Protein AF-A0A0F9NAL1-F1 (afdb_monomer_lite)

Foldseek 3Di:
DVVQQADQQVVLCVVQVVLCVLCVVVVQRLPPDPVSRDGNNVSCVVSDDDQVVSQVSVQVSVCSVPVPDDDGDDRDDDDPPPPDDPDDDPVRVVVVVVVVVVVVVVVCVVVVVVVDDPVDPVD

Radius of gyration: 22.68 Å; chains: 1; bounding box: 57×32×58 Å

Structure (mmCIF, N/CA/C/O backbone):
data_AF-A0A0F9NAL1-F1
#
_entry.id   AF-A0A0F9NAL1-F1
#
loop_
_atom_site.group_PDB
_atom_site.id
_atom_site.type_symbol
_atom_site.label_atom_id
_atom_site.label_alt_id
_atom_site.label_comp_id
_atom_site.label_asym_id
_atom_site.label_entity_id
_atom_site.label_seq_id
_atom_site.pdbx_PDB_ins_code
_atom_site.Cartn_x
_atom_site.Cartn_y
_atom_site.Cartn_z
_atom_site.occupancy
_atom_site.B_iso_or_equiv
_atom_site.auth_seq_id
_atom_site.auth_comp_id
_atom_site.auth_asym_id
_atom_site.auth_atom_id
_atom_site.pdbx_PDB_model_num
ATOM 1 N N . MET A 1 1 ? -9.714 4.253 18.905 1.00 85.56 1 MET A N 1
ATOM 2 C CA . MET A 1 1 ? -9.353 4.234 17.468 1.00 85.56 1 MET A CA 1
ATOM 3 C C . MET A 1 1 ? -8.493 5.413 17.052 1.00 85.56 1 MET A C 1
ATOM 5 O O . MET A 1 1 ? -7.486 5.176 16.411 1.00 85.56 1 MET A O 1
ATOM 9 N N . GLU A 1 2 ? -8.816 6.650 17.435 1.00 83.50 2 GLU A N 1
ATOM 10 C CA . GLU A 1 2 ? -8.026 7.838 17.052 1.00 83.50 2 GLU A CA 1
ATOM 11 C C . GLU A 1 2 ? -6.535 7.765 17.430 1.00 83.50 2 GLU A C 1
ATOM 13 O O . GLU A 1 2 ? -5.674 8.141 16.637 1.00 83.50 2 GLU A O 1
ATOM 18 N N . VAL A 1 3 ? -6.226 7.178 18.591 1.00 88.25 3 VAL A N 1
ATOM 19 C CA . VAL A 1 3 ? -4.845 6.897 19.018 1.00 88.25 3 VAL A CA 1
ATOM 20 C C . VAL A 1 3 ? -4.126 5.972 18.028 1.00 88.25 3 VAL A C 1
ATOM 22 O O . 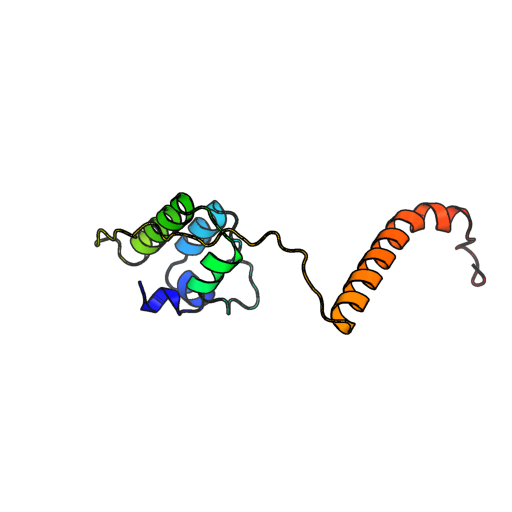VAL A 1 3 ? -2.999 6.250 17.647 1.00 88.25 3 VAL A O 1
ATOM 25 N N . TYR A 1 4 ? -4.783 4.907 17.561 1.00 93.56 4 TYR A N 1
ATOM 26 C CA . TYR A 1 4 ? -4.192 3.933 16.634 1.00 93.56 4 TYR A CA 1
ATOM 27 C C . TYR A 1 4 ? -4.078 4.463 15.200 1.00 93.56 4 TYR A C 1
ATOM 29 O O . TYR A 1 4 ? -3.148 4.101 14.493 1.00 93.56 4 TYR A O 1
ATOM 37 N N . LEU A 1 5 ? -4.964 5.371 14.778 1.00 93.44 5 LEU A N 1
ATOM 38 C CA . LEU A 1 5 ? -4.881 6.005 13.455 1.00 93.44 5 LEU A CA 1
ATOM 39 C C . LEU A 1 5 ? -3.577 6.788 13.247 1.00 93.44 5 LEU A C 1
ATOM 41 O O . LEU A 1 5 ? -3.102 6.889 12.120 1.00 93.44 5 LEU A O 1
ATOM 45 N N . ASN A 1 6 ? -3.007 7.333 14.323 1.00 95.50 6 ASN A N 1
ATOM 46 C CA . ASN A 1 6 ? -1.773 8.119 14.294 1.00 95.50 6 ASN A CA 1
ATOM 47 C C . ASN A 1 6 ? -0.552 7.335 14.809 1.00 95.50 6 ASN A C 1
ATOM 49 O O . ASN A 1 6 ? 0.448 7.950 15.167 1.00 95.50 6 ASN A O 1
ATOM 53 N N . ARG A 1 7 ? -0.628 5.998 14.871 1.00 95.56 7 ARG A N 1
ATOM 54 C CA . ARG A 1 7 ? 0.496 5.126 15.244 1.00 95.56 7 ARG A CA 1
ATOM 55 C C . ARG A 1 7 ? 1.087 4.427 14.026 1.00 95.56 7 ARG A C 1
ATOM 57 O O . ARG A 1 7 ? 0.379 4.166 13.051 1.00 95.56 7 ARG A O 1
ATOM 64 N N . ASN A 1 8 ? 2.373 4.101 14.132 1.00 95.12 8 ASN A N 1
ATOM 65 C CA . ASN A 1 8 ? 3.115 3.344 13.129 1.00 95.12 8 ASN A CA 1
ATOM 66 C C . ASN A 1 8 ? 2.528 1.944 12.979 1.00 95.12 8 ASN A C 1
ATOM 68 O O . ASN A 1 8 ? 2.308 1.249 13.974 1.00 95.12 8 ASN A O 1
ATOM 72 N N . ILE A 1 9 ? 2.326 1.496 11.744 1.00 94.94 9 ILE A N 1
ATOM 73 C CA . ILE A 1 9 ? 1.657 0.219 11.502 1.00 94.94 9 ILE A CA 1
ATOM 74 C C . ILE A 1 9 ? 2.409 -0.972 12.091 1.00 94.94 9 ILE A C 1
ATOM 76 O O . ILE A 1 9 ? 1.787 -1.894 12.609 1.00 94.94 9 ILE A O 1
ATOM 80 N N . LYS A 1 10 ? 3.743 -0.930 12.094 1.00 93.75 10 LYS A N 1
ATOM 81 C CA . LYS A 1 10 ? 4.566 -2.023 12.620 1.00 93.75 10 LYS A CA 1
ATOM 82 C C . LYS A 1 10 ? 4.390 -2.204 14.125 1.00 93.75 10 LYS A C 1
ATOM 84 O O . LYS A 1 10 ? 4.350 -3.332 14.604 1.00 93.75 10 LYS A O 1
ATOM 89 N N . GLU A 1 11 ? 4.220 -1.108 14.864 1.00 94.25 11 GLU A N 1
ATOM 90 C CA . GLU A 1 11 ? 3.903 -1.160 16.295 1.00 94.25 11 GLU A CA 1
ATOM 91 C C . GLU A 1 11 ? 2.521 -1.772 16.531 1.00 94.25 11 GLU A C 1
ATOM 93 O O . GLU A 1 11 ? 2.357 -2.590 17.431 1.00 94.25 11 GLU A O 1
ATOM 98 N N . ILE A 1 12 ? 1.536 -1.396 15.708 1.00 95.56 12 ILE A N 1
ATOM 99 C CA . ILE A 1 12 ? 0.170 -1.920 15.805 1.00 95.56 12 ILE A CA 1
ATOM 100 C C . ILE A 1 12 ? 0.157 -3.421 15.488 1.00 95.56 12 ILE A C 1
ATOM 102 O O . ILE A 1 12 ? -0.431 -4.178 16.249 1.00 95.56 12 ILE A O 1
ATOM 106 N N . ILE A 1 13 ? 0.836 -3.866 14.426 1.00 95.75 13 ILE A N 1
ATOM 107 C CA . ILE A 1 13 ? 0.963 -5.291 14.073 1.00 95.75 13 ILE A CA 1
ATOM 108 C C . ILE A 1 13 ? 1.707 -6.062 15.171 1.00 95.75 13 ILE A C 1
ATOM 110 O O . ILE A 1 13 ? 1.303 -7.162 15.528 1.00 95.75 13 ILE A O 1
ATOM 114 N N . THR A 1 14 ? 2.749 -5.479 15.770 1.00 94.69 14 THR A N 1
ATOM 115 C CA . THR A 1 14 ? 3.468 -6.116 16.888 1.00 94.69 14 THR A CA 1
ATOM 116 C C . THR A 1 14 ? 2.548 -6.341 18.096 1.00 94.69 14 THR A C 1
ATOM 118 O O . THR A 1 14 ? 2.621 -7.384 18.741 1.00 94.69 14 THR A O 1
ATOM 121 N N . GLU A 1 15 ? 1.671 -5.381 18.402 1.00 96.06 15 GLU A N 1
ATOM 122 C CA . GLU A 1 15 ? 0.682 -5.480 19.487 1.00 96.06 15 GLU A CA 1
ATOM 123 C C . GLU A 1 15 ? -0.492 -6.409 19.115 1.00 96.06 15 GLU A C 1
ATOM 125 O O . GLU A 1 15 ? -1.010 -7.134 19.962 1.00 96.06 15 GLU A O 1
ATOM 130 N N . PHE A 1 16 ? -0.882 -6.426 17.838 1.00 96.44 16 PHE A N 1
ATOM 131 C CA . PHE A 1 16 ? -2.024 -7.164 17.304 1.00 96.44 16 PHE A CA 1
ATOM 132 C C . PHE A 1 16 ? -1.674 -7.860 15.973 1.00 96.44 16 PHE A C 1
ATOM 134 O O . PHE A 1 16 ? -2.072 -7.378 14.907 1.00 96.44 16 PHE A O 1
ATOM 141 N N . PRO A 1 17 ? -1.001 -9.026 16.001 1.00 96.06 17 PRO A N 1
ATOM 142 C CA . PRO A 1 17 ? -0.493 -9.683 14.788 1.00 96.06 17 PRO A CA 1
ATOM 143 C C . PRO A 1 17 ? -1.561 -9.965 13.726 1.00 96.06 17 PRO A C 1
ATOM 145 O O . PRO A 1 17 ? -1.319 -9.819 12.535 1.00 96.06 17 PRO A O 1
ATOM 148 N N . LYS A 1 18 ? -2.794 -10.257 14.155 1.00 96.94 18 LYS A N 1
ATOM 149 C CA . LYS A 1 18 ? -3.940 -10.498 13.265 1.00 96.94 18 LYS A CA 1
ATOM 150 C C . LYS A 1 18 ? -4.273 -9.319 12.334 1.00 96.94 18 LYS A C 1
ATOM 152 O O . LYS A 1 18 ? -4.950 -9.507 11.330 1.00 96.94 18 LYS A O 1
ATOM 157 N N . ILE A 1 19 ? -3.837 -8.099 12.657 1.00 96.56 19 ILE A N 1
ATOM 158 C CA . ILE A 1 19 ? -4.042 -6.934 11.785 1.00 96.56 19 ILE A CA 1
ATOM 159 C C . ILE A 1 19 ? -3.254 -7.068 10.476 1.00 96.56 19 ILE A C 1
ATOM 161 O O . ILE A 1 19 ? -3.728 -6.576 9.460 1.00 96.56 19 ILE A O 1
ATOM 165 N N . GLU A 1 20 ? -2.106 -7.751 10.473 1.00 95.56 20 GLU A N 1
ATOM 166 C CA . GLU A 1 20 ? -1.345 -8.025 9.247 1.00 95.56 20 GLU A CA 1
ATOM 167 C C . GLU A 1 20 ? -2.167 -8.869 8.268 1.00 95.56 20 GLU A C 1
ATOM 169 O O . GLU A 1 20 ? -2.399 -8.439 7.142 1.00 95.56 20 GLU A O 1
ATOM 174 N N . GLU A 1 21 ? -2.725 -9.988 8.741 1.00 96.12 21 GLU A N 1
ATOM 175 C CA . GLU A 1 21 ? -3.602 -10.857 7.943 1.00 96.12 21 GLU A CA 1
ATOM 176 C C . GLU A 1 21 ? -4.810 -10.086 7.388 1.00 96.12 21 GLU A C 1
ATOM 178 O O . GLU A 1 21 ? -5.156 -10.213 6.215 1.00 96.12 21 GLU A O 1
ATOM 183 N N . ILE A 1 22 ? -5.431 -9.237 8.219 1.00 96.75 22 ILE A N 1
ATOM 184 C CA . ILE A 1 22 ? -6.560 -8.399 7.798 1.00 96.75 22 ILE A CA 1
ATOM 185 C C . ILE A 1 22 ? -6.139 -7.422 6.699 1.00 96.75 22 ILE A C 1
ATOM 187 O O . ILE A 1 22 ? -6.920 -7.190 5.790 1.00 96.75 22 ILE A O 1
ATOM 191 N N . LEU A 1 23 ? -4.954 -6.815 6.767 1.00 95.06 23 LEU A N 1
ATOM 192 C CA . LEU A 1 23 ? -4.487 -5.898 5.725 1.00 95.06 23 LEU A CA 1
ATOM 193 C C . LEU A 1 23 ? -4.177 -6.640 4.417 1.00 95.06 23 LEU A C 1
ATOM 195 O O . LEU A 1 23 ? -4.533 -6.155 3.337 1.00 95.06 23 LEU A O 1
ATOM 199 N N . ASP A 1 24 ? -3.607 -7.839 4.510 1.00 94.62 24 ASP A N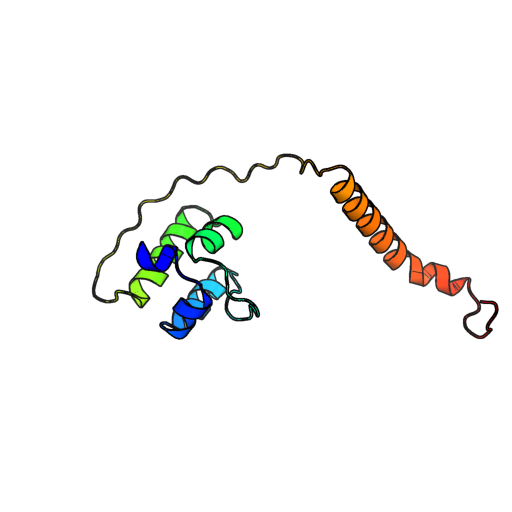 1
ATOM 200 C CA . ASP A 1 24 ? -3.312 -8.685 3.355 1.00 94.62 24 ASP A CA 1
ATOM 201 C C . ASP A 1 24 ? -4.586 -9.110 2.602 1.00 94.62 24 ASP A C 1
ATOM 203 O O . ASP A 1 24 ? -4.581 -9.126 1.369 1.00 94.62 24 ASP A O 1
ATOM 207 N N . GLU A 1 25 ? -5.712 -9.344 3.297 1.00 95.62 25 GLU A N 1
ATOM 208 C CA . GLU A 1 25 ? -7.027 -9.604 2.671 1.00 95.62 25 GLU A CA 1
ATOM 209 C C . GLU A 1 25 ? -7.452 -8.496 1.686 1.00 95.62 25 GLU A C 1
ATOM 211 O O . GLU A 1 25 ? -8.152 -8.766 0.709 1.00 95.62 25 GLU A O 1
ATOM 216 N N . TYR A 1 26 ? -7.012 -7.253 1.914 1.00 94.38 26 TYR A N 1
ATOM 217 C CA . TYR A 1 26 ? -7.306 -6.092 1.065 1.00 94.38 26 TYR A CA 1
ATOM 218 C C . TYR A 1 26 ? -6.131 -5.722 0.149 1.00 94.38 26 TYR A C 1
ATOM 220 O O . TYR A 1 26 ? -6.111 -4.631 -0.419 1.00 94.38 26 TYR A O 1
ATOM 228 N N . SER A 1 27 ? -5.155 -6.623 -0.025 1.00 92.19 27 SER A N 1
ATOM 229 C CA . SER A 1 27 ? -3.932 -6.389 -0.810 1.00 92.19 27 SER A CA 1
ATOM 230 C C . SER A 1 27 ? -3.076 -5.223 -0.288 1.00 92.19 27 SER A C 1
ATOM 232 O O . SER A 1 27 ? -2.404 -4.534 -1.060 1.00 92.19 27 SER A O 1
ATOM 234 N N . ILE A 1 28 ? -3.085 -4.994 1.029 1.00 92.69 28 ILE A N 1
ATOM 235 C CA . ILE A 1 28 ? -2.276 -3.976 1.704 1.00 92.69 28 ILE A CA 1
ATOM 236 C C . ILE A 1 28 ? -1.117 -4.671 2.435 1.00 92.69 28 ILE A C 1
ATOM 238 O O . ILE A 1 28 ? -1.195 -4.979 3.619 1.00 92.69 28 ILE A O 1
ATOM 242 N N . GLY A 1 29 ? -0.011 -4.902 1.724 1.00 89.38 29 GLY A N 1
ATOM 243 C CA . GLY A 1 29 ? 1.155 -5.622 2.254 1.00 89.38 29 GLY A CA 1
ATOM 244 C C . GLY A 1 29 ? 2.031 -4.784 3.192 1.00 89.38 29 GLY A C 1
ATOM 245 O O . GLY A 1 29 ? 3.123 -4.358 2.810 1.00 89.38 29 GLY A O 1
ATOM 246 N N . CYS A 1 30 ? 1.574 -4.526 4.420 1.00 88.81 30 CYS A N 1
ATOM 247 C CA . CYS A 1 30 ? 2.355 -3.787 5.424 1.00 88.81 30 CYS A CA 1
ATOM 248 C C . CYS A 1 30 ? 3.329 -4.665 6.225 1.00 88.81 30 CYS A C 1
ATOM 250 O O . CYS A 1 30 ? 4.318 -4.141 6.740 1.00 88.81 30 CYS A O 1
ATOM 252 N N . GLY A 1 31 ? 3.084 -5.975 6.315 1.00 81.62 31 GLY A N 1
ATOM 253 C CA . GLY A 1 31 ? 3.871 -6.910 7.126 1.00 81.62 31 GLY A CA 1
ATOM 254 C C . GLY A 1 31 ? 5.336 -7.032 6.711 1.00 81.62 31 GLY A C 1
ATOM 255 O O . GLY A 1 31 ? 6.251 -6.946 7.530 1.00 81.62 31 GLY A O 1
ATOM 256 N N . THR A 1 32 ? 5.586 -7.111 5.402 1.00 83.31 32 THR A N 1
ATOM 257 C CA . THR A 1 32 ? 6.940 -7.219 4.836 1.00 83.31 32 THR A CA 1
ATOM 258 C C . THR A 1 32 ? 7.659 -5.872 4.706 1.00 83.31 32 THR A C 1
ATOM 260 O O . THR A 1 32 ? 8.752 -5.805 4.140 1.00 83.31 32 THR A O 1
ATOM 263 N N . CYS A 1 33 ? 7.066 -4.772 5.183 1.00 82.62 33 CYS A N 1
ATOM 264 C CA . CYS A 1 33 ? 7.665 -3.447 5.080 1.00 82.62 33 CYS A CA 1
ATOM 265 C C . CYS A 1 33 ? 8.860 -3.311 6.042 1.00 82.62 33 CYS A C 1
ATOM 267 O O . CYS A 1 33 ? 8.715 -3.360 7.268 1.00 82.62 33 CYS A O 1
ATOM 269 N N . GLY A 1 34 ? 10.057 -3.094 5.483 1.00 74.75 34 GLY A N 1
ATOM 270 C CA . GLY A 1 34 ? 11.287 -2.917 6.262 1.00 74.75 34 GLY A CA 1
ATOM 271 C C . GLY A 1 34 ? 11.212 -1.731 7.230 1.00 74.75 34 GLY A C 1
ATOM 272 O O . GLY A 1 34 ? 11.516 -1.891 8.413 1.00 74.75 34 GLY A O 1
ATOM 273 N N . GLU A 1 35 ? 10.720 -0.589 6.745 1.00 84.88 35 GLU A N 1
ATOM 274 C CA . GLU A 1 35 ? 10.622 0.673 7.492 1.00 84.88 35 GLU A CA 1
ATOM 275 C C . GLU A 1 35 ? 9.484 0.651 8.524 1.00 84.88 35 GLU A C 1
ATOM 277 O O . GLU A 1 35 ? 9.693 0.908 9.706 1.00 84.88 35 GLU A O 1
ATOM 282 N N . GLY A 1 36 ? 8.258 0.327 8.090 1.00 83.00 36 GLY A N 1
ATOM 283 C CA . GLY A 1 36 ? 7.080 0.262 8.964 1.00 83.00 36 GLY A CA 1
ATOM 284 C C . GLY A 1 36 ? 6.651 1.593 9.602 1.00 83.00 36 GLY A C 1
ATOM 285 O O . GLY A 1 36 ? 5.902 1.577 10.578 1.00 83.00 36 GLY A O 1
ATOM 286 N N . LEU A 1 37 ? 7.116 2.724 9.060 1.00 90.19 37 LEU A N 1
ATOM 287 C CA . LEU A 1 37 ? 6.891 4.084 9.578 1.00 90.19 37 LEU A CA 1
ATOM 288 C C . LEU A 1 37 ? 5.554 4.705 9.144 1.00 90.19 37 LEU A C 1
ATOM 290 O O . LEU A 1 37 ? 5.208 5.804 9.567 1.00 90.19 37 LEU A O 1
ATOM 294 N N . CYS A 1 38 ? 4.811 4.041 8.258 1.00 93.25 38 CYS A N 1
ATOM 295 C CA . CYS A 1 38 ? 3.522 4.540 7.799 1.00 93.25 38 CYS A CA 1
ATOM 296 C C . CYS A 1 38 ? 2.511 4.531 8.951 1.00 93.25 38 CYS A C 1
ATOM 298 O O . CYS A 1 38 ? 2.371 3.526 9.658 1.00 93.25 38 CYS A O 1
ATOM 300 N N . LEU A 1 39 ? 1.772 5.629 9.110 1.00 95.75 39 LEU A N 1
ATOM 301 C CA . LEU A 1 39 ? 0.659 5.677 10.049 1.00 95.75 39 LEU A CA 1
ATOM 302 C C . LEU A 1 39 ? -0.538 4.923 9.471 1.00 95.75 39 LEU A C 1
ATOM 304 O O . LEU A 1 39 ? -0.765 4.949 8.260 1.00 95.75 39 LEU A O 1
ATOM 308 N N . LEU A 1 40 ? -1.357 4.311 10.330 1.00 94.69 40 LEU A N 1
ATOM 309 C CA . LEU A 1 40 ? -2.552 3.591 9.875 1.00 94.69 40 LEU A CA 1
ATOM 310 C C . LEU A 1 40 ? -3.477 4.476 9.021 1.00 94.69 40 LEU A C 1
ATOM 312 O O . LEU A 1 40 ? -3.968 4.029 7.990 1.00 94.69 40 LEU A O 1
ATOM 316 N N . LYS A 1 41 ? -3.688 5.743 9.401 1.00 92.69 41 LYS A N 1
ATOM 317 C CA . LYS A 1 41 ? -4.508 6.669 8.600 1.00 92.69 41 LYS A CA 1
ATOM 318 C C . LYS A 1 41 ? -3.932 6.925 7.200 1.00 92.69 41 LYS A C 1
ATOM 320 O O . LYS A 1 41 ? -4.705 7.050 6.256 1.00 92.69 41 LYS A O 1
ATOM 325 N N . ASP A 1 42 ? -2.605 6.977 7.077 1.00 92.81 42 ASP A N 1
ATOM 326 C CA . ASP A 1 42 ? -1.928 7.289 5.817 1.00 92.81 42 ASP A CA 1
ATOM 327 C C . ASP A 1 42 ? -1.979 6.070 4.891 1.00 92.81 42 ASP A C 1
ATOM 329 O O . ASP A 1 42 ? -2.188 6.211 3.692 1.00 92.81 42 ASP A O 1
ATOM 333 N N . ILE A 1 43 ? -1.886 4.857 5.447 1.00 92.50 43 ILE A N 1
ATOM 334 C CA . ILE A 1 43 ? -2.076 3.602 4.703 1.00 92.50 43 ILE A CA 1
ATOM 335 C C . ILE A 1 43 ? -3.460 3.566 4.053 1.00 92.50 43 ILE A C 1
ATOM 337 O O . ILE A 1 43 ? -3.573 3.284 2.861 1.00 92.50 43 ILE A O 1
ATOM 341 N N . LEU A 1 44 ? -4.511 3.903 4.807 1.00 90.12 44 LEU A N 1
ATOM 342 C CA . LEU A 1 44 ? -5.877 3.937 4.276 1.00 90.12 44 LEU A CA 1
ATOM 343 C C . LEU A 1 44 ? -6.017 4.952 3.135 1.00 90.12 44 LEU A C 1
ATOM 345 O O . LEU A 1 44 ? -6.759 4.703 2.181 1.00 90.12 44 LEU A O 1
ATOM 349 N N . GLU A 1 45 ? -5.332 6.092 3.233 1.00 88.31 45 GLU A N 1
ATOM 350 C CA . GLU A 1 45 ? -5.347 7.142 2.213 1.00 88.31 45 GLU A CA 1
ATOM 351 C C . GLU A 1 45 ? -4.574 6.729 0.950 1.00 88.31 45 GLU A C 1
ATOM 353 O O . GLU A 1 45 ? -5.102 6.854 -0.155 1.00 88.31 45 GLU A O 1
ATOM 358 N N . ILE A 1 46 ? -3.369 6.172 1.105 1.00 87.88 46 ILE A N 1
ATOM 359 C CA . ILE A 1 46 ? -2.471 5.791 0.003 1.00 87.88 46 ILE A CA 1
ATOM 360 C C . ILE A 1 46 ? -3.013 4.599 -0.789 1.00 87.88 46 ILE A C 1
ATOM 362 O O . ILE A 1 46 ? -3.000 4.625 -2.019 1.00 87.88 46 ILE A O 1
ATOM 366 N N . HIS A 1 47 ? -3.500 3.561 -0.104 1.00 85.88 47 HIS A N 1
ATOM 367 C CA . HIS A 1 47 ? -3.962 2.327 -0.751 1.00 85.88 47 HIS A CA 1
ATOM 368 C C . HIS A 1 47 ? -5.353 2.439 -1.376 1.00 85.88 47 HIS A C 1
ATOM 370 O O . HIS A 1 47 ? -5.817 1.475 -1.971 1.00 85.88 47 HIS A O 1
ATOM 376 N N . TYR A 1 48 ? -5.998 3.600 -1.232 1.00 84.38 48 TYR A N 1
ATOM 377 C CA . TYR A 1 48 ? -7.294 3.953 -1.797 1.00 84.38 48 TYR A CA 1
ATOM 378 C C . TYR A 1 48 ? -8.274 2.772 -1.980 1.00 84.38 48 TYR A C 1
ATOM 380 O O . TYR A 1 48 ? -8.397 2.207 -3.063 1.00 84.38 48 TYR A O 1
ATOM 388 N N . LEU A 1 49 ? -9.009 2.418 -0.925 1.00 86.19 49 LEU A N 1
ATOM 389 C CA . LEU A 1 49 ? -10.158 1.517 -1.012 1.00 86.19 49 LEU A CA 1
ATOM 390 C C . LEU A 1 49 ? -11.452 2.296 -1.282 1.00 86.19 49 LEU A C 1
ATOM 392 O O . LEU A 1 49 ? -11.575 3.455 -0.875 1.00 86.19 49 LEU A O 1
ATOM 396 N N . GLU A 1 50 ? -12.418 1.634 -1.922 1.00 88.12 50 GLU A N 1
ATOM 397 C CA . GLU A 1 50 ? -13.807 2.103 -2.006 1.00 88.12 50 GLU A CA 1
ATOM 398 C C . GLU A 1 50 ? -14.406 2.278 -0.601 1.00 88.12 50 GLU A C 1
ATOM 400 O O . GLU A 1 50 ? -14.040 1.559 0.331 1.00 88.12 50 GLU A O 1
ATOM 405 N N . GLU A 1 51 ? -15.352 3.210 -0.447 1.00 89.06 51 GLU A N 1
ATOM 406 C CA . GLU A 1 51 ? -15.862 3.642 0.870 1.00 89.06 51 GLU A CA 1
ATOM 407 C C . GLU A 1 51 ? -16.380 2.481 1.735 1.00 89.06 51 GLU A C 1
ATOM 409 O O . GLU A 1 51 ? -16.175 2.462 2.951 1.00 89.06 51 GLU A O 1
ATOM 414 N N . ASP A 1 52 ? -17.032 1.501 1.107 1.00 89.25 52 ASP A N 1
ATOM 415 C CA . ASP A 1 52 ? -17.610 0.344 1.795 1.00 89.25 52 ASP A CA 1
ATOM 416 C C . ASP A 1 52 ? -16.532 -0.633 2.271 1.00 89.25 52 ASP A C 1
ATOM 418 O O . ASP A 1 52 ? -16.608 -1.131 3.396 1.00 89.25 52 ASP A O 1
ATOM 422 N N . LEU A 1 53 ? -15.496 -0.844 1.456 1.00 91.69 53 LEU A N 1
ATOM 423 C CA . LEU A 1 53 ? -14.369 -1.714 1.791 1.00 91.69 53 LEU A CA 1
ATOM 424 C C . LEU A 1 53 ? -13.482 -1.089 2.869 1.00 91.69 53 LEU A C 1
ATOM 426 O O . LEU A 1 53 ? -13.045 -1.786 3.780 1.00 91.69 53 LEU A O 1
ATOM 430 N N . GLU A 1 54 ? -13.250 0.225 2.821 1.00 91.62 54 GLU A N 1
ATOM 431 C CA . GLU A 1 54 ? -12.528 0.923 3.889 1.00 91.62 54 GLU A CA 1
ATOM 432 C C . GLU A 1 54 ? -13.279 0.819 5.224 1.00 91.62 54 GLU A C 1
ATOM 434 O O . GLU A 1 54 ? -12.669 0.552 6.262 1.00 91.62 54 GLU A O 1
ATOM 439 N N . ALA A 1 55 ? -14.601 1.021 5.214 1.00 91.31 55 ALA A N 1
ATOM 440 C CA . ALA A 1 55 ? -15.413 0.915 6.422 1.00 91.31 55 ALA A CA 1
ATOM 441 C C . ALA A 1 55 ? -15.389 -0.511 6.999 1.00 91.31 55 ALA A C 1
ATOM 443 O O . ALA A 1 55 ? -15.290 -0.672 8.219 1.00 91.31 55 ALA A O 1
ATOM 444 N N . GLU A 1 56 ? -15.437 -1.535 6.141 1.00 93.38 56 GLU A N 1
ATOM 445 C CA . GLU A 1 56 ? -15.300 -2.938 6.542 1.00 93.38 56 GLU A CA 1
ATOM 446 C C . GLU A 1 56 ? -13.913 -3.231 7.133 1.00 93.38 56 GLU A C 1
ATOM 448 O O . GLU A 1 56 ? -13.819 -3.791 8.229 1.00 93.38 56 GLU A O 1
ATOM 453 N N . LEU A 1 57 ? -12.840 -2.800 6.462 1.00 94.50 57 LEU A N 1
ATOM 454 C CA . LEU A 1 57 ? -11.466 -2.931 6.948 1.00 94.50 57 LEU A CA 1
ATOM 455 C C . LEU A 1 57 ? -11.313 -2.297 8.337 1.00 94.50 57 LEU A C 1
ATOM 457 O O . LEU A 1 57 ? -10.815 -2.927 9.272 1.00 94.50 57 LEU A O 1
ATOM 461 N N . MET A 1 58 ? -11.801 -1.066 8.500 1.00 93.62 58 MET A N 1
ATOM 462 C CA . MET A 1 58 ? -11.741 -0.346 9.772 1.00 93.62 58 MET A CA 1
ATOM 463 C C . MET A 1 58 ? -12.536 -1.038 10.874 1.00 93.62 58 MET A C 1
ATOM 465 O O . MET A 1 58 ? -12.085 -1.081 12.023 1.00 93.62 58 MET A O 1
ATOM 469 N N . LEU A 1 59 ? -13.688 -1.620 10.537 1.00 93.56 59 LEU A N 1
ATOM 470 C CA . LEU A 1 59 ? -14.461 -2.426 11.471 1.00 93.56 59 LEU A CA 1
ATOM 471 C C . LEU A 1 59 ? -13.664 -3.656 11.923 1.00 93.56 59 LEU A C 1
ATOM 473 O O . LEU A 1 59 ? -13.514 -3.841 13.132 1.00 93.56 59 LEU A O 1
ATOM 477 N N . LYS A 1 60 ? -13.102 -4.439 10.991 1.00 95.31 60 LYS A N 1
ATOM 478 C CA . LYS A 1 60 ? -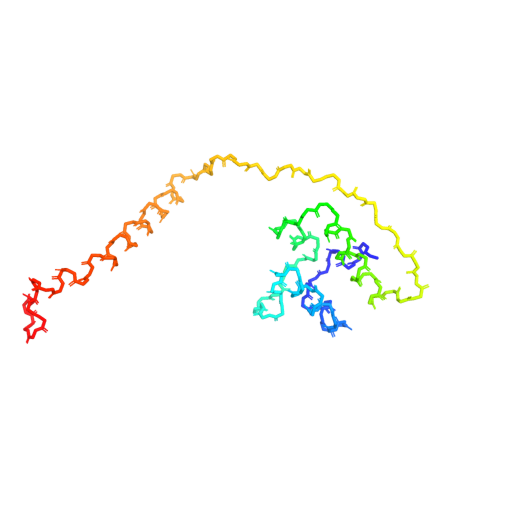12.286 -5.628 11.297 1.00 95.31 60 LYS A CA 1
ATOM 479 C C . LYS A 1 60 ? -11.092 -5.280 12.193 1.00 95.31 60 LYS A C 1
ATOM 481 O O . LYS A 1 60 ? -10.911 -5.905 13.236 1.00 95.31 60 LYS A O 1
ATOM 486 N N . ILE A 1 61 ? -10.338 -4.229 11.859 1.00 95.25 61 ILE A N 1
ATOM 487 C CA . ILE A 1 61 ? -9.219 -3.741 12.685 1.00 95.25 61 ILE A CA 1
ATOM 488 C C . ILE A 1 61 ? -9.707 -3.359 14.088 1.00 95.25 61 ILE A C 1
ATOM 490 O O . ILE A 1 61 ? -9.113 -3.744 15.095 1.00 95.25 61 ILE A O 1
ATOM 494 N N . SER A 1 62 ? -10.818 -2.625 14.180 1.00 94.56 62 SER A N 1
ATOM 495 C CA . SER A 1 62 ? -11.343 -2.178 15.471 1.00 94.56 62 SER A CA 1
ATOM 496 C C . SER A 1 62 ? -11.822 -3.322 16.364 1.00 94.56 62 SER A C 1
ATOM 498 O O . SER A 1 62 ? -11.686 -3.217 17.579 1.00 94.56 62 SER A O 1
ATOM 500 N N . GLN A 1 63 ? -12.334 -4.409 15.781 1.00 94.81 63 GLN A N 1
ATOM 501 C CA . GLN A 1 63 ? -12.756 -5.605 16.512 1.00 94.81 63 GLN A CA 1
ATOM 502 C C . GLN A 1 63 ? -11.565 -6.362 17.100 1.00 94.81 63 GLN A C 1
ATOM 504 O O . GLN A 1 63 ? -11.689 -6.940 18.173 1.00 94.81 63 GLN A O 1
ATOM 509 N N . VAL A 1 64 ? -10.405 -6.333 16.437 1.00 95.94 64 VAL A N 1
ATOM 510 C CA . VAL A 1 64 ? -9.174 -6.907 16.998 1.00 95.94 64 VAL A CA 1
ATOM 511 C C . VAL A 1 64 ? -8.688 -6.088 18.196 1.00 95.94 64 VAL A C 1
ATOM 513 O O . VAL A 1 64 ? -8.321 -6.657 19.218 1.00 95.94 64 VAL A O 1
ATOM 516 N N . ILE A 1 65 ? -8.728 -4.757 18.095 1.00 94.56 65 ILE A N 1
ATOM 517 C CA . ILE A 1 65 ? -8.240 -3.854 19.150 1.00 94.56 65 ILE A CA 1
ATOM 518 C C . ILE A 1 65 ? -9.226 -3.769 20.332 1.00 94.56 65 ILE A C 1
ATOM 520 O O . ILE A 1 65 ? -8.821 -3.648 21.487 1.00 94.56 65 ILE A O 1
ATOM 524 N N . TYR A 1 66 ? -10.531 -3.805 20.057 1.00 93.81 66 TYR A N 1
ATOM 525 C CA . TYR A 1 66 ? -11.600 -3.649 21.046 1.00 93.81 66 TYR A CA 1
ATOM 526 C C . TYR A 1 66 ? -12.695 -4.718 20.864 1.00 93.81 66 TYR A C 1
ATOM 528 O O . TYR A 1 66 ? -13.815 -4.379 20.468 1.00 93.81 66 TYR A O 1
ATOM 536 N N . PRO A 1 67 ? -12.420 -5.995 21.181 1.00 88.94 67 PRO A N 1
ATOM 537 C CA . PRO A 1 67 ? -13.339 -7.107 20.911 1.00 88.94 67 PRO A CA 1
ATOM 538 C C . PRO A 1 67 ? -14.717 -6.947 21.569 1.00 88.94 67 PRO A C 1
ATOM 540 O O . PRO A 1 67 ? -15.733 -7.311 20.982 1.00 88.94 67 PRO A O 1
ATOM 543 N N . ASP A 1 68 ? -14.775 -6.322 22.746 1.00 90.50 68 ASP A N 1
ATOM 544 C CA . ASP A 1 68 ? -16.019 -6.157 23.507 1.00 90.50 68 ASP A CA 1
ATOM 545 C C . ASP A 1 68 ? -16.821 -4.899 23.129 1.00 90.50 68 ASP A C 1
ATOM 547 O O . ASP A 1 68 ? -17.882 -4.630 23.699 1.00 90.50 68 ASP A O 1
ATOM 551 N N . LYS A 1 69 ? -16.332 -4.084 22.183 1.00 86.94 69 LYS A N 1
ATOM 552 C CA . LYS A 1 69 ? -16.993 -2.837 21.776 1.00 86.94 69 LYS A CA 1
ATOM 553 C C . LYS A 1 69 ? -17.563 -2.955 20.371 1.00 86.94 69 LYS A C 1
ATOM 555 O O . LYS A 1 69 ? -16.840 -3.119 19.395 1.00 86.94 69 LYS A O 1
ATOM 560 N N . LYS A 1 70 ? -18.874 -2.733 20.246 1.00 80.25 70 LYS A N 1
ATOM 561 C CA . LYS A 1 70 ? -19.496 -2.471 18.943 1.00 80.25 70 LYS A CA 1
ATOM 562 C C . LYS A 1 70 ? -19.138 -1.059 18.491 1.00 80.25 70 LYS A C 1
ATOM 564 O O . LYS A 1 70 ? -19.735 -0.086 18.944 1.00 80.25 70 LYS A O 1
ATOM 569 N N . ILE A 1 71 ? -18.146 -0.962 17.615 1.00 81.69 71 ILE A N 1
ATOM 570 C CA . ILE A 1 71 ? -17.735 0.286 16.975 1.00 81.69 71 ILE A CA 1
ATOM 571 C C . ILE A 1 71 ? -18.414 0.354 15.607 1.00 81.69 71 ILE A C 1
ATOM 573 O O . ILE A 1 71 ? -18.377 -0.606 14.845 1.00 81.69 71 ILE A O 1
ATOM 577 N N . MET A 1 72 ? -19.048 1.483 15.299 1.00 75.38 72 MET A N 1
ATOM 578 C CA . MET A 1 72 ? -19.548 1.777 13.958 1.00 75.38 72 MET A CA 1
ATOM 579 C C . MET A 1 72 ? -18.698 2.884 13.354 1.00 75.38 72 MET A C 1
ATOM 581 O O . MET A 1 72 ? -18.514 3.929 13.980 1.00 75.38 72 MET A O 1
ATOM 585 N N . PHE A 1 73 ? -18.207 2.667 12.138 1.00 75.00 73 PHE A N 1
ATOM 586 C CA . PHE A 1 73 ? -17.528 3.707 11.380 1.00 75.00 73 PHE A CA 1
ATOM 587 C C . PHE A 1 73 ? -18.501 4.331 10.384 1.00 75.00 73 PHE A C 1
ATOM 589 O O . PHE A 1 73 ? -19.148 3.603 9.628 1.00 75.00 73 PHE A O 1
ATOM 596 N N . PRO A 1 74 ? -18.640 5.666 10.370 1.00 72.44 74 PRO A N 1
ATOM 597 C CA . PRO A 1 74 ? -19.379 6.323 9.308 1.00 72.44 74 PRO A CA 1
ATOM 598 C C . PRO A 1 74 ? -18.644 6.103 7.983 1.00 72.44 74 PRO A C 1
ATOM 600 O O . PRO A 1 74 ? -17.417 6.214 7.933 1.00 72.44 74 PRO A O 1
ATOM 603 N N . LYS A 1 75 ? -19.395 5.836 6.908 1.00 76.19 75 LYS A N 1
ATOM 604 C CA . LYS A 1 75 ? -18.836 5.834 5.551 1.00 76.19 75 LYS A CA 1
ATOM 605 C C . LYS A 1 75 ? -18.212 7.201 5.293 1.00 76.19 75 LYS A C 1
ATOM 607 O O . LYS A 1 75 ? -18.881 8.234 5.417 1.00 76.19 75 LYS A O 1
ATOM 612 N N . ARG A 1 76 ? -16.914 7.219 5.010 1.00 71.88 76 ARG A N 1
ATOM 613 C CA . ARG A 1 76 ? -16.185 8.457 4.759 1.00 71.88 76 ARG A CA 1
ATOM 614 C C . ARG A 1 76 ? -16.308 8.755 3.276 1.00 71.88 76 ARG A C 1
ATOM 616 O O . ARG A 1 76 ? -15.808 7.981 2.472 1.00 71.88 76 ARG A O 1
ATOM 623 N N . LYS A 1 77 ? -16.944 9.880 2.924 1.00 70.94 77 LYS A N 1
ATOM 624 C CA . LYS A 1 77 ? -16.989 10.313 1.525 1.00 70.94 77 LYS A CA 1
ATOM 625 C C . LYS A 1 77 ? -15.569 10.530 1.025 1.00 70.94 77 LYS A C 1
ATOM 627 O O . LYS A 1 77 ? -14.909 11.471 1.481 1.00 70.94 77 LYS A O 1
ATOM 632 N N . ARG A 1 78 ? -15.094 9.671 0.126 1.00 70.25 78 ARG A N 1
ATOM 633 C CA . ARG A 1 78 ? -13.751 9.816 -0.434 1.00 70.25 78 ARG A CA 1
ATOM 634 C C . ARG A 1 78 ? -13.778 10.839 -1.546 1.00 70.25 78 ARG A C 1
ATOM 636 O O . ARG A 1 78 ? -14.705 10.904 -2.352 1.00 70.25 78 ARG A O 1
ATOM 643 N N . LYS A 1 79 ? -12.737 11.672 -1.594 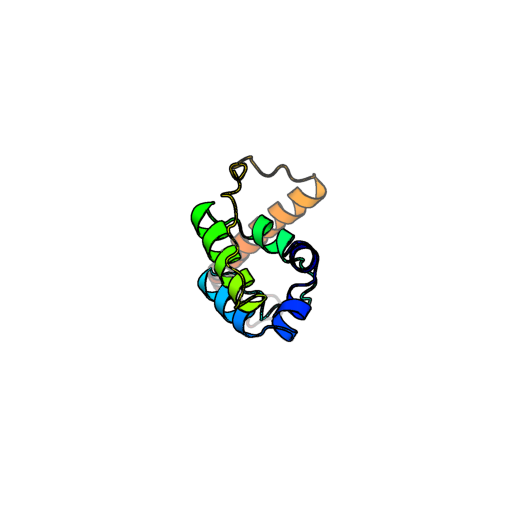1.00 68.88 79 LYS A N 1
ATOM 644 C CA . LYS A 1 79 ? -12.501 12.450 -2.807 1.00 68.88 79 LYS A CA 1
ATOM 645 C C . LYS A 1 79 ? -12.215 11.440 -3.925 1.00 68.88 79 LYS A C 1
ATOM 647 O O . LYS A 1 79 ? -11.480 10.480 -3.673 1.00 68.88 79 LYS A O 1
ATOM 652 N N . PRO A 1 80 ? -12.794 11.616 -5.122 1.00 67.62 80 PRO A N 1
ATOM 653 C CA . PRO A 1 80 ? -12.389 10.820 -6.266 1.00 67.62 80 PRO A CA 1
ATOM 654 C C . PRO A 1 80 ? -10.876 10.955 -6.412 1.00 67.62 80 PRO A C 1
ATOM 656 O O . PRO A 1 80 ? -10.355 12.070 -6.313 1.00 67.62 80 PRO A O 1
ATOM 659 N N . GLN A 1 81 ? -10.175 9.836 -6.601 1.00 65.19 81 GLN A N 1
ATOM 660 C CA . GLN A 1 81 ? -8.756 9.890 -6.920 1.00 65.19 81 GLN A CA 1
ATOM 661 C C . GLN A 1 81 ? -8.625 10.683 -8.223 1.00 65.19 81 GLN A C 1
ATOM 663 O O . GLN A 1 81 ? -9.149 10.284 -9.266 1.00 65.19 81 GLN A O 1
ATOM 668 N N . ASP A 1 82 ? -8.029 11.868 -8.124 1.00 60.50 82 ASP A N 1
ATOM 669 C CA . ASP A 1 82 ? -7.968 12.814 -9.226 1.00 60.50 82 ASP A CA 1
ATOM 670 C C . ASP A 1 82 ? -7.137 12.167 -10.341 1.00 60.50 82 ASP A C 1
ATOM 672 O O . ASP A 1 82 ? -5.927 11.992 -10.200 1.00 60.50 82 ASP A O 1
ATOM 676 N N . LYS A 1 83 ? -7.772 11.787 -11.457 1.00 60.88 83 LYS A N 1
ATOM 677 C CA . LYS A 1 83 ? -7.083 11.248 -12.648 1.00 60.88 83 LYS A CA 1
ATOM 678 C C . LYS A 1 83 ? -6.349 12.349 -13.421 1.00 60.88 83 LYS A C 1
ATOM 680 O O . LYS A 1 83 ? -6.207 12.268 -14.640 1.00 60.88 83 LYS A O 1
ATOM 685 N N . ASN A 1 84 ? -5.950 13.414 -12.737 1.00 62.03 84 ASN A N 1
ATOM 686 C CA . ASN A 1 84 ? -5.238 14.510 -13.357 1.00 62.03 84 ASN A CA 1
ATOM 687 C C . ASN A 1 84 ? -3.886 14.005 -13.856 1.00 62.03 84 ASN A C 1
ATOM 689 O O . ASN A 1 84 ? -3.214 13.214 -13.191 1.00 62.03 84 ASN A O 1
ATOM 693 N N . GLU A 1 85 ? -3.483 14.484 -15.033 1.00 68.50 85 GLU A N 1
ATOM 694 C CA . GLU A 1 85 ? -2.127 14.278 -15.527 1.00 68.50 85 GLU A CA 1
ATOM 695 C C . GLU A 1 85 ? -1.130 14.701 -14.447 1.00 68.50 85 GLU A C 1
ATOM 697 O O . GLU A 1 85 ? -1.170 15.831 -13.946 1.00 68.50 85 GLU A O 1
ATOM 702 N N . ILE A 1 86 ? -0.237 13.782 -14.079 1.00 76.44 86 ILE A N 1
ATOM 703 C CA . ILE A 1 86 ? 0.784 14.049 -13.073 1.00 76.44 86 ILE A CA 1
ATOM 704 C C . ILE A 1 86 ? 1.710 15.134 -13.631 1.00 76.44 86 ILE A C 1
ATOM 706 O O . ILE A 1 86 ? 2.522 14.898 -14.527 1.00 76.44 86 ILE A O 1
ATOM 710 N N . LYS A 1 87 ? 1.587 16.354 -13.103 1.00 84.56 87 LYS A N 1
ATOM 711 C CA . LYS A 1 87 ? 2.470 17.469 -13.453 1.00 84.56 87 LYS A CA 1
ATOM 712 C C . LYS A 1 87 ? 3.766 17.354 -12.664 1.00 84.56 87 LYS A C 1
ATOM 714 O O . LYS A 1 87 ? 3.873 17.836 -11.540 1.00 84.56 87 LYS A O 1
ATOM 719 N N . TYR A 1 88 ? 4.758 16.711 -13.266 1.00 88.75 88 TYR A N 1
ATOM 720 C CA . TYR A 1 88 ? 6.103 16.647 -12.704 1.00 88.75 88 TYR A CA 1
ATOM 721 C C . TYR A 1 88 ? 6.805 18.011 -12.760 1.00 88.75 88 TYR A C 1
ATOM 723 O O . TYR A 1 88 ? 6.650 18.769 -13.721 1.00 88.75 88 TYR A O 1
ATOM 731 N N . SER A 1 89 ? 7.640 18.299 -11.758 1.00 93.75 89 SER A N 1
ATOM 732 C CA . SER A 1 89 ? 8.625 19.381 -11.856 1.00 93.75 89 SER A CA 1
ATOM 733 C C . SER A 1 89 ? 9.636 19.077 -12.973 1.00 93.75 89 SER A C 1
ATOM 735 O O . SER A 1 89 ? 9.828 17.904 -13.305 1.00 93.75 89 SER A O 1
ATOM 737 N N . PRO A 1 90 ? 10.326 20.079 -13.549 1.00 94.81 90 PRO A N 1
ATOM 738 C CA . PRO A 1 90 ? 11.270 19.826 -14.638 1.00 94.81 90 PRO A CA 1
ATOM 739 C C . PRO A 1 90 ? 12.351 18.770 -14.314 1.00 94.81 90 PRO A C 1
ATOM 741 O O . PRO A 1 90 ? 12.556 17.885 -15.145 1.00 94.81 90 PRO A O 1
ATOM 744 N N . PRO A 1 91 ? 12.985 18.761 -13.118 1.00 96.00 91 PRO A N 1
ATOM 745 C CA . PRO A 1 91 ? 13.946 17.712 -12.765 1.00 96.00 91 PRO A CA 1
ATOM 746 C C . PRO A 1 91 ? 13.307 16.322 -12.649 1.00 96.00 91 PRO A C 1
ATOM 748 O O . PRO A 1 91 ? 13.868 15.344 -13.133 1.00 96.00 91 PRO A O 1
ATOM 751 N N . MET A 1 92 ? 12.114 16.230 -12.050 1.00 95.31 92 MET A N 1
ATOM 752 C CA . MET A 1 92 ? 11.402 14.959 -11.897 1.00 95.31 92 MET A CA 1
ATOM 753 C C . MET A 1 92 ? 10.960 14.403 -13.251 1.00 95.31 92 MET A C 1
ATOM 755 O O . MET A 1 92 ? 11.130 13.218 -13.520 1.00 95.31 92 MET A O 1
ATOM 759 N N . LYS A 1 93 ? 10.460 15.273 -14.135 1.00 95.06 93 LYS A N 1
ATOM 760 C CA . LYS A 1 93 ? 10.063 14.899 -15.491 1.00 95.06 93 LYS A CA 1
ATOM 761 C C . LYS A 1 93 ? 11.233 14.294 -16.259 1.00 95.06 93 LYS A C 1
ATOM 763 O O . LYS A 1 93 ? 11.074 13.239 -16.857 1.00 95.06 93 LYS A O 1
ATOM 768 N N . LYS A 1 94 ? 12.415 14.913 -16.167 1.00 96.56 94 LYS A N 1
ATOM 769 C CA . LYS A 1 94 ? 13.633 14.392 -16.794 1.00 96.56 94 LYS A CA 1
ATOM 770 C C . LYS A 1 94 ? 13.950 12.967 -16.326 1.00 96.56 94 LYS A C 1
ATOM 772 O O . LYS A 1 94 ? 14.192 12.110 -17.166 1.00 96.56 94 LYS A O 1
ATOM 777 N N . MET A 1 95 ? 13.878 12.694 -15.021 1.00 96.94 95 MET A N 1
ATOM 778 C CA . MET A 1 95 ? 14.119 11.344 -14.488 1.00 96.94 95 MET A CA 1
ATOM 779 C C . MET A 1 95 ? 13.085 10.322 -14.987 1.00 96.94 95 MET A C 1
ATOM 781 O O . MET A 1 95 ? 13.441 9.194 -15.328 1.00 96.94 95 MET A O 1
ATOM 785 N N . VAL A 1 96 ? 11.806 10.706 -15.060 1.00 95.31 96 VAL A N 1
ATOM 786 C CA . VAL A 1 96 ? 10.743 9.841 -15.601 1.00 95.31 96 VAL A CA 1
ATOM 787 C C . VAL A 1 96 ? 10.986 9.543 -17.083 1.00 95.31 96 VAL A C 1
ATOM 789 O O . VAL A 1 96 ? 10.912 8.384 -17.495 1.00 95.31 96 VAL A O 1
ATOM 792 N N . ASP A 1 97 ? 11.319 10.566 -17.870 1.00 95.25 97 ASP A N 1
ATOM 793 C CA . ASP A 1 97 ? 11.599 10.438 -19.300 1.00 95.25 97 ASP A CA 1
ATOM 794 C C . ASP A 1 97 ? 12.829 9.538 -19.545 1.00 95.25 97 ASP A C 1
ATOM 796 O O . ASP A 1 97 ? 12.782 8.635 -20.383 1.00 95.25 97 ASP 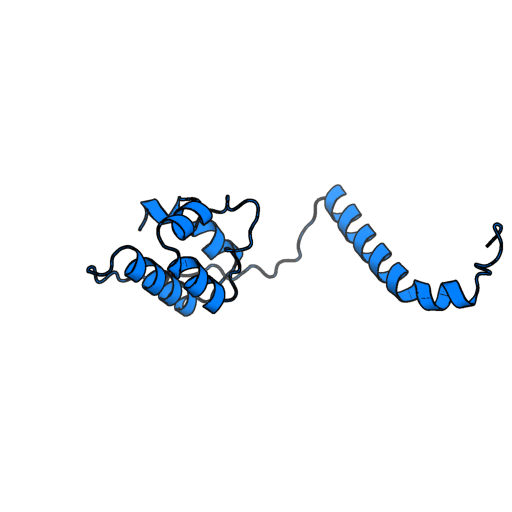A O 1
ATOM 800 N N . GLU A 1 98 ? 13.899 9.698 -18.758 1.00 97.69 98 GLU A N 1
ATOM 801 C CA . GLU A 1 98 ? 15.078 8.820 -18.787 1.00 97.69 98 GLU A CA 1
ATOM 802 C C . GLU A 1 98 ? 14.716 7.364 -18.451 1.00 97.69 98 GLU A C 1
ATOM 804 O O . GLU A 1 98 ? 15.119 6.443 -19.163 1.00 97.69 98 GLU A O 1
ATOM 809 N N . HIS A 1 99 ? 13.880 7.130 -17.433 1.00 97.31 99 HIS A N 1
ATOM 810 C CA . HIS A 1 99 ? 13.418 5.785 -17.081 1.00 97.31 99 HIS A CA 1
ATOM 811 C C . HIS A 1 99 ? 12.608 5.118 -18.210 1.00 97.31 99 HIS A C 1
ATOM 813 O O . HIS A 1 99 ? 12.702 3.904 -18.423 1.00 97.31 99 HIS A O 1
ATOM 819 N N . VAL A 1 100 ? 11.828 5.889 -18.976 1.00 96.81 100 VAL A N 1
ATOM 820 C CA . VAL A 1 100 ? 11.133 5.376 -20.169 1.00 96.81 100 VAL A CA 1
ATOM 821 C C . VAL A 1 100 ? 12.133 4.938 -21.239 1.00 96.81 100 VAL A C 1
ATOM 823 O O . VAL A 1 100 ? 11.956 3.867 -21.827 1.00 96.81 100 VAL A O 1
ATOM 826 N N . LEU A 1 101 ? 13.185 5.723 -21.483 1.00 97.81 101 LEU A N 1
ATOM 827 C CA . LEU A 1 101 ? 14.228 5.377 -22.452 1.00 97.81 101 LEU A CA 1
ATOM 828 C C . LEU A 1 101 ? 14.993 4.115 -22.044 1.00 97.81 101 LEU A C 1
ATOM 830 O O . LEU A 1 101 ? 15.187 3.242 -22.886 1.00 97.81 101 LEU A O 1
ATOM 834 N N . ILE A 1 102 ? 15.334 3.965 -20.759 1.00 97.94 102 ILE A N 1
ATOM 835 C CA . ILE A 1 102 ? 15.977 2.752 -20.230 1.00 97.94 102 ILE A CA 1
ATOM 836 C C . ILE A 1 102 ? 15.116 1.520 -20.523 1.00 97.94 102 ILE A C 1
ATOM 838 O O . ILE A 1 102 ? 15.608 0.539 -21.071 1.00 97.94 102 ILE A O 1
ATOM 842 N N . LYS A 1 103 ? 13.810 1.569 -20.234 1.00 97.69 103 LYS A N 1
ATOM 843 C CA . LYS A 1 103 ? 12.911 0.435 -20.508 1.00 97.69 103 LYS A CA 1
ATOM 844 C C . LYS A 1 103 ? 12.822 0.097 -21.993 1.00 97.69 103 LYS A C 1
ATOM 846 O O . LYS A 1 103 ? 12.810 -1.077 -22.348 1.00 97.69 103 LYS A O 1
ATOM 851 N N . ARG A 1 104 ? 12.781 1.110 -22.865 1.00 97.44 104 ARG A N 1
ATOM 852 C CA . ARG A 1 104 ? 12.803 0.898 -24.321 1.00 97.44 104 ARG A CA 1
ATOM 853 C C . ARG A 1 104 ? 14.108 0.249 -24.768 1.00 97.44 104 ARG A C 1
ATOM 855 O O . ARG A 1 104 ? 14.065 -0.670 -25.576 1.00 97.44 104 ARG A O 1
ATOM 862 N N . TRP A 1 105 ? 15.239 0.692 -24.221 1.00 97.19 105 TRP A N 1
ATOM 863 C CA . TRP A 1 105 ? 16.538 0.088 -24.490 1.00 97.19 105 TRP A CA 1
ATOM 864 C C . TRP A 1 105 ? 16.576 -1.383 -24.074 1.00 97.19 105 TRP A C 1
ATOM 866 O O . TRP A 1 105 ? 16.941 -2.218 -24.892 1.00 97.19 105 TRP A O 1
ATOM 876 N N . LEU A 1 106 ? 16.111 -1.719 -22.864 1.00 97.12 106 LEU A N 1
ATOM 877 C CA . LEU A 1 106 ? 16.077 -3.103 -22.371 1.00 97.12 106 LEU A CA 1
ATOM 878 C C . LEU A 1 106 ? 15.336 -4.056 -23.321 1.00 97.12 106 LEU A C 1
ATOM 880 O O . LEU A 1 106 ? 15.794 -5.170 -23.550 1.00 97.12 106 LEU A O 1
ATOM 884 N N . VAL A 1 107 ? 14.225 -3.609 -23.914 1.00 97.56 107 VAL A N 1
ATOM 885 C CA . VAL A 1 107 ? 13.465 -4.397 -24.903 1.00 97.56 107 VAL A CA 1
ATOM 886 C C . VAL A 1 107 ? 14.254 -4.619 -26.200 1.00 97.56 107 VAL A C 1
ATOM 888 O O . VAL A 1 107 ? 14.053 -5.623 -26.877 1.00 97.56 107 VAL A O 1
ATOM 891 N N . LEU A 1 108 ? 15.148 -3.697 -26.557 1.00 96.12 108 LEU A N 1
ATOM 892 C CA . LEU A 1 108 ? 15.950 -3.767 -27.779 1.00 96.12 108 LEU A CA 1
ATOM 893 C C . LEU A 1 108 ? 17.247 -4.564 -27.613 1.00 96.12 108 LEU A C 1
ATOM 895 O O . LEU A 1 108 ? 17.779 -5.015 -28.627 1.00 96.12 108 LEU A O 1
ATOM 899 N N . ILE A 1 109 ? 17.726 -4.778 -26.380 1.00 94.62 109 ILE A N 1
ATOM 900 C CA . ILE A 1 109 ? 18.981 -5.496 -26.098 1.00 94.62 109 ILE A CA 1
ATOM 901 C C . ILE A 1 109 ? 19.099 -6.810 -26.887 1.00 94.62 109 ILE A C 1
ATOM 903 O O . ILE A 1 109 ? 20.123 -6.965 -27.546 1.00 94.62 109 ILE A O 1
ATOM 907 N N . PRO A 1 110 ? 18.093 -7.714 -26.928 1.00 94.00 110 PRO A N 1
ATOM 908 C CA . PRO A 1 110 ? 18.219 -8.978 -27.658 1.00 94.00 110 PRO A CA 1
ATOM 909 C C . PRO A 1 110 ? 18.559 -8.805 -29.144 1.00 94.00 110 PRO A C 1
ATOM 911 O O . PRO A 1 110 ? 19.381 -9.532 -29.680 1.00 94.00 110 PRO A O 1
ATOM 914 N N . LYS A 1 111 ? 17.977 -7.801 -29.805 1.00 93.81 111 LYS A N 1
ATOM 915 C CA . LYS A 1 111 ? 18.248 -7.525 -31.222 1.00 93.81 111 LYS A CA 1
ATOM 916 C C . LYS A 1 111 ? 19.588 -6.821 -31.431 1.00 93.81 111 LYS A C 1
ATOM 918 O O . LYS A 1 111 ? 20.216 -6.955 -32.475 1.00 93.81 111 LYS A O 1
ATOM 923 N N . VAL A 1 112 ? 20.012 -6.027 -30.454 1.00 92.31 112 VAL A N 1
ATOM 924 C CA . VAL A 1 112 ? 21.308 -5.349 -30.497 1.00 92.31 112 VAL A CA 1
ATOM 925 C C . VAL A 1 112 ? 22.438 -6.369 -30.380 1.00 92.31 112 VAL A C 1
ATOM 927 O O . VAL A 1 112 ? 23.353 -6.323 -31.192 1.00 92.31 112 VAL A O 1
ATOM 930 N N . ILE A 1 113 ? 22.344 -7.322 -29.448 1.00 92.50 113 ILE A N 1
ATOM 931 C CA . ILE A 1 113 ? 23.391 -8.336 -29.245 1.00 92.50 113 ILE A CA 1
ATOM 932 C C . ILE A 1 113 ? 23.545 -9.297 -30.430 1.00 92.50 113 ILE A C 1
ATOM 934 O O . ILE A 1 113 ? 24.620 -9.842 -30.615 1.00 92.50 113 ILE A O 1
ATOM 938 N N . GLU A 1 114 ? 22.518 -9.474 -31.270 1.00 91.12 114 GLU A N 1
ATOM 939 C CA . GLU A 1 114 ? 22.649 -10.222 -32.535 1.00 91.12 114 GLU A CA 1
ATOM 940 C C . GLU A 1 114 ? 23.649 -9.578 -33.510 1.00 91.12 114 GLU A C 1
ATOM 942 O O . GLU A 1 114 ? 24.125 -10.238 -34.428 1.00 91.12 114 GLU A O 1
ATOM 947 N N . ASN A 1 115 ? 23.933 -8.283 -33.343 1.00 86.50 115 ASN A N 1
ATOM 948 C CA . ASN A 1 115 ? 24.755 -7.485 -34.250 1.00 86.50 115 ASN A CA 1
ATOM 949 C C . ASN A 1 115 ? 26.038 -6.962 -33.576 1.00 86.50 115 ASN A C 1
ATOM 951 O O . ASN A 1 115 ? 26.643 -6.024 -34.091 1.00 86.50 115 ASN A O 1
ATOM 955 N N . ILE A 1 116 ? 26.417 -7.532 -32.428 1.00 89.25 116 ILE A N 1
ATOM 956 C CA . ILE A 1 116 ? 27.619 -7.195 -31.652 1.00 89.25 116 ILE A CA 1
ATOM 957 C C . ILE A 1 116 ? 28.415 -8.489 -31.442 1.00 89.25 116 ILE A C 1
ATOM 959 O O . ILE A 1 116 ? 27.841 -9.515 -31.073 1.00 89.25 116 ILE A O 1
ATOM 963 N N . ASP A 1 117 ? 29.721 -8.444 -31.682 1.00 85.12 117 ASP A N 1
ATOM 964 C CA . ASP A 1 117 ? 30.653 -9.530 -31.399 1.00 85.12 117 ASP A CA 1
ATOM 965 C C . ASP A 1 117 ? 31.110 -9.473 -29.936 1.00 85.12 117 ASP A C 1
ATOM 967 O O . ASP A 1 117 ? 32.115 -8.866 -29.565 1.00 85.12 117 ASP A O 1
ATOM 971 N N . LEU A 1 118 ? 30.355 -10.163 -29.085 1.00 85.56 118 LEU A N 1
ATOM 972 C CA . LEU A 1 118 ? 30.620 -10.229 -27.648 1.00 85.56 118 LEU A CA 1
ATOM 973 C C . LEU A 1 118 ? 31.857 -11.068 -27.278 1.00 85.56 118 LEU A C 1
ATOM 975 O O . LEU A 1 118 ? 32.209 -11.120 -26.100 1.00 85.56 118 LEU A O 1
ATOM 979 N N . GLU A 1 119 ? 32.505 -11.728 -28.242 1.00 87.69 119 GLU A N 1
ATOM 980 C CA . GLU A 1 119 ? 33.670 -12.588 -28.001 1.00 87.69 119 GLU A CA 1
ATOM 981 C C . GLU A 1 119 ? 35.003 -11.824 -28.100 1.00 87.69 119 GLU A C 1
ATOM 983 O O . GLU A 1 119 ? 36.064 -12.382 -27.805 1.00 87.69 119 GLU A O 1
ATOM 988 N N . THR A 1 120 ? 34.971 -10.545 -28.490 1.00 86.50 120 THR A N 1
ATOM 989 C CA . THR A 1 120 ? 36.160 -9.687 -28.588 1.00 86.50 120 THR A CA 1
ATOM 990 C C . THR A 1 120 ? 36.053 -8.460 -27.683 1.00 86.50 120 THR A C 1
ATOM 992 O O . THR A 1 120 ? 34.963 -8.007 -27.345 1.00 86.50 120 THR A O 1
ATOM 995 N N . GLU A 1 121 ? 37.195 -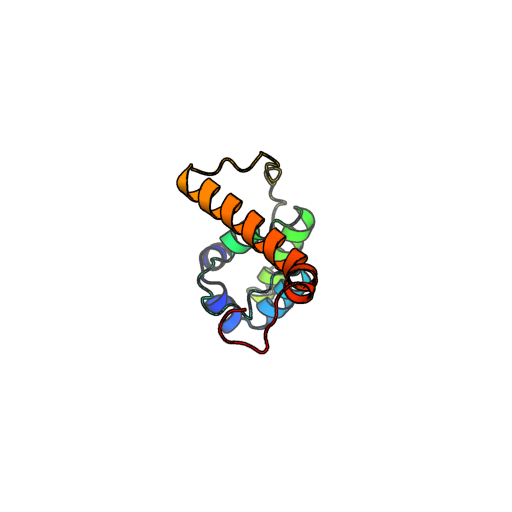7.891 -27.276 1.00 81.31 121 GLU A N 1
ATOM 996 C CA . GLU A 1 121 ? 37.199 -6.660 -26.465 1.00 81.31 121 GLU A CA 1
ATOM 997 C C . GLU A 1 121 ? 36.730 -5.417 -27.238 1.00 81.31 121 GLU A C 1
ATOM 999 O O . GLU A 1 121 ? 36.384 -4.409 -26.622 1.00 81.31 121 GLU A O 1
ATOM 1004 N N . GLU A 1 122 ? 36.725 -5.471 -28.571 1.00 81.06 122 GLU A N 1
ATOM 1005 C CA . GLU A 1 122 ? 36.299 -4.357 -29.425 1.00 81.06 122 GLU A CA 1
ATOM 1006 C C . GLU A 1 122 ? 34.766 -4.262 -29.531 1.00 81.06 122 GLU A C 1
ATOM 1008 O O . GLU A 1 122 ? 34.250 -3.154 -29.716 1.00 81.06 122 GLU A O 1
ATOM 1013 N N . GLY A 1 123 ? 34.063 -5.381 -29.290 1.00 68.94 123 GLY A N 1
ATOM 1014 C CA . GLY A 1 123 ? 32.606 -5.497 -29.381 1.00 68.94 123 GLY A CA 1
ATOM 1015 C C . GLY A 1 123 ? 32.077 -5.596 -30.806 1.00 68.94 123 GLY A C 1
ATOM 1016 O O . GLY A 1 123 ? 32.669 -5.021 -31.742 1.00 68.94 123 GLY A O 1
#

Sequence (123 aa):
MEVYLNRNIKEIITEFPKIEEILDEYSIGCGTCGEGLCLLKDILEIHYLEEDLEAELMLKISQVIYPDKKIMFPKRKRKPQDKNEIKYSPPMKKMVDEHVLIKRWLVLIPKVIENIDLETEEG

pLDDT: mean 88.96, std 9.03, range [60.5, 97.94]

Secondary structure (DSSP, 8-state):
-HHHHTSBHHHHHHH-THHHHHHHHTT---TT-SS---BHHHHHHHTT--HHHHHHHHHHHHHHH-TT----PPPP-PPP---------HHHHHHHHHHHHHHHHHHHHHHHHTTS-TTSTT-

Organism: NCBI:txid412755